Protein AF-A0A352XIW1-F1 (afdb_monomer_lite)

Secondary structure (DSSP, 8-state):
---------------TTS-EEEEBTTS-EEEEEEEEEES-GGG-EEEEE-TTS-EEEEEGGGB-HHHHHHHHHHHHHHHTTT-----PPPPTTHHHHTTT-EEEETTEEEE--------SEEEEEEE-TT-HHHHHHHHHHHHHHHHHGGG--SEEEEEEE--S--

pLDDT: mean 79.95, std 18.18, range [32.38, 96.94]

Radius of gyration: 21.77 Å; chains: 1; bounding box: 53×58×56 Å

Structure (mmCIF, N/CA/C/O backbone):
data_AF-A0A352XIW1-F1
#
_entry.id   AF-A0A352XIW1-F1
#
loop_
_atom_site.group_PDB
_atom_site.id
_atom_site.type_symbol
_atom_site.label_atom_id
_atom_site.label_alt_id
_atom_site.label_comp_id
_atom_site.label_asym_id
_atom_site.label_entity_id
_atom_site.label_seq_id
_atom_site.pdbx_PDB_ins_code
_atom_site.Cartn_x
_atom_site.Cartn_y
_atom_site.Cartn_z
_atom_site.occupancy
_atom_site.B_iso_or_equiv
_atom_site.auth_seq_id
_atom_site.auth_comp_id
_atom_site.auth_asym_id
_atom_site.auth_atom_id
_atom_site.pdbx_PDB_model_num
ATOM 1 N N . MET A 1 1 ? -10.688 -37.884 -34.640 1.00 41.47 1 MET A N 1
ATOM 2 C CA . MET A 1 1 ? -9.755 -38.028 -33.502 1.00 41.47 1 MET A CA 1
ATOM 3 C C . MET A 1 1 ? -8.539 -37.154 -33.791 1.00 41.47 1 MET A C 1
ATOM 5 O O . MET A 1 1 ? -7.768 -37.492 -34.676 1.00 41.47 1 MET A O 1
ATOM 9 N N . LYS A 1 2 ? -8.438 -35.969 -33.178 1.00 32.38 2 LYS A N 1
ATOM 10 C CA . LYS A 1 2 ? -7.304 -35.044 -33.344 1.00 32.38 2 LYS A CA 1
ATOM 11 C C . LYS A 1 2 ? -6.834 -34.657 -31.947 1.00 32.38 2 LYS A C 1
ATOM 13 O O . LYS A 1 2 ? -7.599 -34.094 -31.175 1.00 32.38 2 LYS A O 1
ATOM 18 N N . ILE A 1 3 ? -5.622 -35.096 -31.633 1.00 39.44 3 ILE A N 1
ATOM 19 C CA . ILE A 1 3 ? -4.937 -34.943 -30.353 1.00 39.44 3 ILE A CA 1
ATOM 20 C C . ILE A 1 3 ? -4.536 -33.473 -30.220 1.00 39.44 3 ILE A C 1
ATOM 22 O O . ILE A 1 3 ? -3.749 -32.977 -31.023 1.00 39.44 3 ILE A O 1
ATOM 26 N N . LEU A 1 4 ? -5.117 -32.780 -29.243 1.00 36.66 4 LEU A N 1
ATOM 27 C CA . LEU A 1 4 ? -4.730 -31.424 -28.877 1.00 36.66 4 LEU A CA 1
ATOM 28 C C . LEU A 1 4 ? -3.604 -31.532 -27.842 1.00 36.66 4 LEU A C 1
ATOM 30 O O . LEU A 1 4 ? -3.834 -31.927 -26.701 1.00 36.66 4 LEU A O 1
ATOM 34 N N . LEU A 1 5 ? -2.379 -31.257 -28.286 1.00 35.69 5 LEU A N 1
ATOM 35 C CA . LEU A 1 5 ? -1.189 -31.156 -27.446 1.00 35.69 5 LEU A CA 1
ATOM 36 C C . LEU A 1 5 ? -1.367 -30.002 -26.454 1.00 35.69 5 LEU A C 1
ATOM 38 O O . LEU A 1 5 ? -1.422 -28.837 -26.843 1.00 35.69 5 LEU A O 1
ATOM 42 N N . LEU A 1 6 ? -1.456 -30.347 -25.171 1.00 36.12 6 LEU A N 1
ATOM 43 C CA . LEU A 1 6 ? -1.433 -29.403 -24.064 1.00 36.12 6 LEU A CA 1
ATOM 44 C C . LEU A 1 6 ? 0.026 -28.963 -23.860 1.00 36.12 6 LEU A C 1
ATOM 46 O O . LEU A 1 6 ? 0.826 -29.690 -23.276 1.00 36.12 6 LEU A O 1
ATOM 50 N N . ALA A 1 7 ? 0.392 -27.802 -24.399 1.00 35.41 7 ALA A N 1
ATOM 51 C CA . ALA A 1 7 ? 1.661 -27.161 -24.083 1.00 35.41 7 ALA A CA 1
ATOM 52 C C . ALA A 1 7 ? 1.545 -26.541 -22.685 1.00 35.41 7 ALA A C 1
ATOM 54 O O . ALA A 1 7 ? 0.964 -25.472 -22.508 1.00 35.41 7 ALA A O 1
ATOM 55 N N . THR A 1 8 ? 2.063 -27.234 -21.676 1.00 39.38 8 THR A N 1
ATOM 56 C CA . THR A 1 8 ? 2.297 -26.667 -20.350 1.00 39.38 8 THR A CA 1
ATOM 57 C C . THR A 1 8 ? 3.390 -25.609 -20.464 1.00 39.38 8 THR A C 1
ATOM 59 O O . THR A 1 8 ? 4.582 -25.911 -20.462 1.00 39.38 8 THR A O 1
ATOM 62 N N . ALA A 1 9 ? 2.974 -24.350 -20.591 1.00 36.28 9 ALA A N 1
ATOM 63 C CA . ALA A 1 9 ? 3.849 -23.207 -20.394 1.00 36.28 9 ALA A CA 1
ATOM 64 C C . ALA A 1 9 ? 4.262 -23.183 -18.917 1.00 36.28 9 ALA A C 1
ATOM 66 O O . ALA A 1 9 ? 3.461 -22.881 -18.032 1.00 36.28 9 ALA A O 1
ATOM 67 N N . LEU A 1 10 ? 5.510 -23.562 -18.652 1.00 33.88 10 LEU A N 1
ATOM 68 C CA . LEU A 1 10 ? 6.143 -23.388 -17.355 1.00 33.88 10 LEU A CA 1
ATOM 69 C C . LEU A 1 10 ? 6.341 -21.876 -17.155 1.00 33.88 10 LEU A C 1
ATOM 71 O O . LEU A 1 10 ? 7.304 -21.297 -17.652 1.00 33.88 10 LEU A O 1
ATOM 75 N N . LEU A 1 11 ? 5.387 -21.221 -16.494 1.00 32.84 11 LEU A N 1
ATOM 76 C CA . LEU A 1 11 ? 5.524 -19.835 -16.055 1.00 32.84 11 LEU A CA 1
ATOM 77 C C . LEU A 1 11 ? 6.559 -19.801 -14.928 1.00 32.84 11 LEU A C 1
ATOM 79 O O . LEU A 1 11 ? 6.250 -20.029 -13.760 1.00 32.84 11 LEU A O 1
ATOM 83 N N . THR A 1 12 ? 7.814 -19.548 -15.288 1.00 36.06 12 THR A N 1
ATOM 84 C CA . THR A 1 12 ? 8.826 -19.111 -14.331 1.00 36.06 12 THR A CA 1
ATOM 85 C C . THR A 1 12 ? 8.433 -17.717 -13.862 1.00 36.06 12 THR A C 1
ATOM 87 O O . THR A 1 12 ? 8.641 -16.734 -14.571 1.00 36.06 12 THR A O 1
ATOM 90 N N . VAL A 1 13 ? 7.818 -17.632 -12.683 1.00 38.19 13 VAL A N 1
ATOM 91 C CA . VAL A 1 13 ? 7.600 -16.357 -12.000 1.00 38.19 13 VAL A CA 1
ATOM 92 C C . VAL A 1 13 ? 8.959 -15.902 -11.473 1.00 38.19 13 VAL A C 1
ATOM 94 O O . VAL A 1 13 ? 9.418 -16.336 -10.417 1.00 38.19 13 VAL A O 1
ATOM 97 N N . SER A 1 14 ? 9.655 -15.089 -12.263 1.00 39.50 14 SER A N 1
ATOM 98 C CA . SER A 1 14 ? 10.888 -14.435 -11.839 1.00 39.50 14 SER A CA 1
ATOM 99 C C . SER A 1 14 ? 10.526 -13.372 -10.805 1.00 39.50 14 SER A C 1
ATOM 101 O O . SER A 1 14 ? 9.980 -12.327 -11.143 1.00 39.50 14 SER A O 1
ATOM 103 N N . SER A 1 15 ? 10.797 -13.652 -9.531 1.00 39.25 15 SER A N 1
ATOM 104 C CA . SER A 1 15 ? 10.728 -12.645 -8.472 1.00 39.25 15 SER A CA 1
ATOM 105 C C . SER A 1 15 ? 11.747 -11.536 -8.765 1.00 39.25 15 SER A C 1
ATOM 107 O O . SER A 1 15 ? 12.950 -11.796 -8.801 1.00 39.25 15 SER A O 1
ATOM 109 N N . PHE A 1 16 ? 11.284 -10.299 -8.969 1.00 49.72 16 PHE A N 1
ATOM 110 C CA . PHE A 1 16 ? 12.132 -9.131 -9.264 1.00 49.72 16 PHE A CA 1
ATOM 111 C C . PHE A 1 16 ? 12.918 -8.599 -8.046 1.00 49.72 16 PHE A C 1
ATOM 113 O O . PHE A 1 16 ? 13.546 -7.549 -8.128 1.00 49.72 16 PHE A O 1
ATOM 120 N N . ALA A 1 17 ? 12.942 -9.328 -6.924 1.00 53.28 17 ALA A N 1
ATOM 121 C CA . ALA A 1 17 ? 13.716 -8.967 -5.732 1.00 53.28 17 ALA A CA 1
ATOM 122 C C . ALA A 1 17 ? 15.212 -9.353 -5.813 1.00 53.28 17 ALA A C 1
ATOM 124 O O . ALA A 1 17 ? 15.972 -9.108 -4.876 1.00 53.28 17 ALA A O 1
ATOM 125 N N . ALA A 1 18 ? 15.653 -9.983 -6.906 1.00 64.31 18 ALA A N 1
ATOM 126 C CA . ALA A 1 18 ? 17.052 -10.343 -7.123 1.00 64.31 18 ALA A CA 1
ATOM 127 C C . ALA A 1 18 ? 17.789 -9.261 -7.932 1.00 64.31 18 ALA A C 1
ATOM 129 O O . ALA A 1 18 ? 17.267 -8.732 -8.911 1.00 64.31 18 ALA A O 1
ATOM 130 N N . SER A 1 19 ? 19.026 -8.935 -7.537 1.00 77.12 19 SER A N 1
ATOM 131 C CA . SER A 1 19 ? 19.897 -8.075 -8.346 1.00 77.12 19 SER A CA 1
ATOM 132 C C . SER A 1 19 ? 20.205 -8.730 -9.687 1.00 77.12 19 SER A C 1
ATOM 134 O O . SER A 1 19 ? 20.600 -9.893 -9.741 1.00 77.12 19 SER A O 1
ATOM 136 N N . ASP A 1 20 ? 20.097 -7.940 -10.742 1.00 87.38 20 ASP A N 1
ATOM 137 C CA . ASP A 1 20 ? 20.145 -8.386 -12.122 1.00 87.38 20 ASP A CA 1
ATOM 138 C C . ASP A 1 20 ? 21.124 -7.537 -12.937 1.00 87.38 20 ASP A C 1
ATOM 140 O O . ASP A 1 20 ? 21.398 -6.390 -12.585 1.00 87.38 20 ASP A O 1
ATOM 144 N N . ALA A 1 21 ? 21.649 -8.078 -14.038 1.00 91.69 21 ALA A N 1
ATOM 145 C CA . ALA A 1 21 ? 22.532 -7.320 -14.919 1.00 91.69 21 ALA A CA 1
ATOM 146 C C . ALA A 1 21 ? 21.707 -6.387 -15.817 1.00 91.69 21 ALA A C 1
ATOM 148 O O . ALA A 1 21 ? 20.762 -6.835 -16.471 1.00 91.69 21 ALA A O 1
ATOM 149 N N . TRP A 1 22 ? 22.085 -5.110 -15.836 1.00 91.44 22 TRP A N 1
ATOM 150 C CA . TRP A 1 22 ? 21.497 -4.064 -16.671 1.00 91.44 22 TRP A CA 1
ATOM 151 C C . TRP A 1 22 ? 22.591 -3.365 -17.458 1.00 91.44 22 TRP A C 1
ATOM 153 O O . TRP A 1 22 ? 23.612 -2.966 -16.885 1.00 91.44 22 TRP A O 1
ATOM 163 N N . THR A 1 23 ? 22.359 -3.198 -18.752 1.00 92.88 23 THR A N 1
ATOM 164 C CA . THR A 1 23 ? 23.331 -2.662 -19.697 1.00 92.88 23 THR A CA 1
ATOM 165 C C . THR A 1 23 ? 22.812 -1.364 -20.304 1.00 92.88 23 THR A C 1
ATOM 167 O O . THR A 1 23 ? 21.680 -1.263 -20.771 1.00 92.88 23 THR A O 1
ATOM 170 N N . SER A 1 24 ? 23.647 -0.332 -20.248 1.00 92.31 24 SER A N 1
ATOM 171 C CA . SER A 1 24 ? 23.392 0.973 -20.857 1.00 92.31 24 SER A CA 1
ATOM 172 C C . SER A 1 24 ? 23.725 0.943 -22.353 1.00 92.31 24 SER A C 1
ATOM 174 O O . SER A 1 24 ? 24.505 0.102 -22.803 1.00 92.31 24 SER A O 1
ATOM 176 N N . LYS A 1 25 ? 23.186 1.883 -23.139 1.00 92.00 25 LYS A N 1
ATOM 177 C CA . LYS A 1 25 ? 23.459 2.011 -24.589 1.00 92.00 25 LYS A CA 1
ATOM 178 C C . LYS A 1 25 ? 24.938 2.149 -24.940 1.00 92.00 25 LYS A C 1
ATOM 180 O O . LYS A 1 25 ? 25.346 1.842 -26.054 1.00 92.00 25 LYS A O 1
ATOM 185 N N . ASP A 1 26 ? 25.741 2.617 -23.994 1.00 88.62 26 ASP A N 1
ATOM 186 C CA . ASP A 1 26 ? 27.197 2.710 -24.110 1.00 88.62 26 ASP A CA 1
ATOM 187 C C . ASP A 1 26 ? 27.934 1.380 -23.833 1.00 88.62 26 ASP A C 1
ATOM 189 O O . ASP A 1 26 ? 29.165 1.353 -23.810 1.00 88.62 26 ASP A O 1
ATOM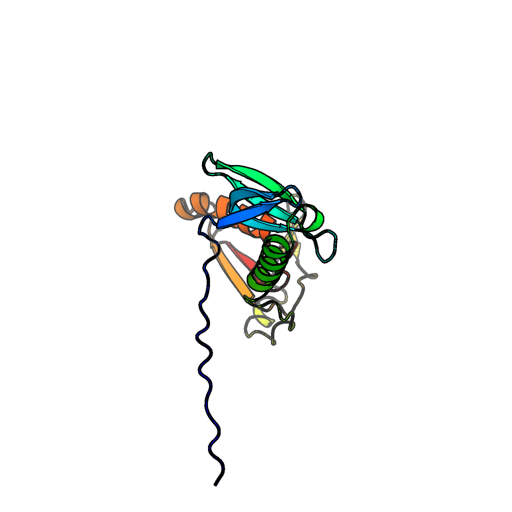 193 N N . GLY A 1 27 ? 27.203 0.284 -23.604 1.00 86.19 27 GLY A N 1
ATOM 194 C CA . GLY A 1 27 ? 27.730 -1.055 -23.335 1.00 86.19 27 GLY A CA 1
ATOM 195 C C . GLY A 1 27 ? 28.163 -1.291 -21.886 1.00 86.19 27 GLY A C 1
ATOM 196 O O . GLY A 1 27 ? 28.649 -2.376 -21.552 1.00 86.19 27 GLY A O 1
ATOM 197 N N . ARG A 1 28 ? 28.008 -0.308 -20.988 1.00 89.88 28 ARG A N 1
ATOM 198 C CA . ARG A 1 28 ? 28.355 -0.483 -19.569 1.00 89.88 28 ARG A CA 1
ATOM 199 C C . ARG A 1 28 ? 27.297 -1.320 -18.873 1.00 89.88 28 ARG A C 1
ATOM 201 O O . ARG A 1 28 ? 26.118 -0.996 -18.927 1.00 89.88 28 ARG A O 1
ATOM 208 N N . THR A 1 29 ? 27.739 -2.361 -18.173 1.00 91.12 29 THR A N 1
ATOM 209 C CA . THR A 1 29 ? 26.857 -3.284 -17.451 1.00 91.12 29 THR A CA 1
ATOM 210 C C . THR A 1 29 ? 27.032 -3.134 -15.942 1.00 91.12 29 THR A C 1
ATOM 212 O O . THR A 1 29 ? 28.160 -3.066 -15.449 1.00 91.12 29 THR A O 1
ATOM 215 N N . ALA A 1 30 ? 25.928 -3.108 -15.198 1.00 89.75 30 ALA A N 1
ATOM 216 C CA . ALA A 1 30 ? 25.914 -3.052 -13.740 1.00 89.75 30 ALA A CA 1
ATOM 217 C C . ALA A 1 30 ? 24.901 -4.043 -13.151 1.00 89.75 30 ALA A C 1
ATOM 219 O O . ALA A 1 30 ? 23.844 -4.277 -13.724 1.00 89.75 30 ALA A O 1
ATOM 220 N N . GLN A 1 31 ? 25.226 -4.598 -11.980 1.00 90.94 31 GLN A N 1
ATOM 221 C CA . GLN A 1 31 ? 24.304 -5.430 -11.203 1.00 90.94 31 GLN A CA 1
ATOM 222 C C . GLN A 1 31 ? 23.412 -4.527 -10.349 1.00 90.94 31 GLN A C 1
ATOM 224 O O . GLN A 1 31 ? 23.909 -3.900 -9.406 1.00 90.94 31 GLN A O 1
ATOM 229 N N . LEU A 1 32 ? 22.126 -4.459 -10.681 1.00 91.75 32 LEU A N 1
ATOM 230 C CA . LEU A 1 32 ? 21.147 -3.584 -10.046 1.00 91.75 32 LEU A CA 1
ATOM 231 C C . LEU A 1 32 ? 19.845 -4.336 -9.747 1.00 91.75 32 LEU A C 1
ATOM 233 O O . LEU A 1 32 ? 19.390 -5.165 -10.531 1.00 91.75 32 LEU A O 1
ATOM 237 N N . GLU A 1 33 ? 19.225 -4.020 -8.618 1.00 88.94 33 GLU A N 1
ATOM 238 C CA . GLU A 1 33 ? 17.876 -4.477 -8.266 1.00 88.94 33 GLU A CA 1
ATOM 239 C C . GLU A 1 33 ? 16.856 -3.454 -8.780 1.00 88.94 33 GLU A C 1
ATOM 241 O O . GLU A 1 33 ? 16.976 -2.268 -8.467 1.00 88.94 33 GLU A O 1
ATOM 246 N N . LEU A 1 34 ? 15.864 -3.879 -9.564 1.00 87.44 34 LEU A N 1
ATOM 247 C CA . LEU A 1 34 ? 14.776 -2.995 -9.987 1.00 87.44 34 LEU A CA 1
ATOM 248 C C . LEU A 1 34 ? 13.791 -2.822 -8.824 1.00 87.44 34 LEU A C 1
ATOM 250 O O . LEU A 1 34 ? 13.156 -3.777 -8.397 1.00 87.44 34 LEU A O 1
ATOM 254 N N . VAL A 1 35 ? 13.667 -1.597 -8.317 1.00 84.81 35 VAL A N 1
ATOM 255 C CA . VAL A 1 35 ? 12.822 -1.268 -7.158 1.00 84.81 35 VAL A CA 1
ATOM 256 C C . VAL A 1 35 ? 11.399 -0.938 -7.588 1.00 84.81 35 VAL A C 1
ATOM 258 O O . VAL A 1 35 ? 10.444 -1.383 -6.962 1.00 84.81 35 VAL A O 1
ATOM 261 N N . LYS A 1 36 ? 11.256 -0.119 -8.631 1.00 81.12 36 LYS A N 1
ATOM 262 C CA . LYS A 1 36 ? 9.967 0.245 -9.229 1.00 81.12 36 LYS A CA 1
ATOM 263 C C . LYS A 1 36 ? 10.170 0.824 -10.622 1.00 81.12 36 LYS A C 1
ATOM 265 O O . LYS A 1 36 ? 11.266 1.271 -10.964 1.00 81.12 36 LYS A O 1
ATOM 270 N N . THR A 1 37 ? 9.099 0.878 -11.395 1.00 82.50 37 THR A N 1
ATOM 271 C CA . THR A 1 37 ? 9.046 1.549 -12.694 1.00 82.50 37 THR A CA 1
ATOM 272 C C . THR A 1 37 ? 8.181 2.801 -12.598 1.00 82.50 37 THR A C 1
ATOM 274 O O . THR A 1 37 ? 7.232 2.859 -11.822 1.00 82.50 37 THR A O 1
ATOM 277 N N . THR A 1 38 ? 8.537 3.839 -13.349 1.00 77.50 38 THR A N 1
ATOM 278 C CA . THR A 1 38 ? 7.801 5.108 -13.416 1.00 77.50 38 THR A CA 1
ATOM 279 C C . THR A 1 38 ? 7.704 5.560 -14.865 1.00 77.50 38 THR A C 1
ATOM 281 O O . THR A 1 38 ? 8.688 5.445 -15.596 1.00 77.50 38 THR A O 1
ATOM 284 N N . GLY A 1 39 ? 6.557 6.114 -15.256 1.00 76.56 39 GLY A N 1
ATOM 285 C CA . GLY A 1 39 ? 6.289 6.503 -16.642 1.00 76.56 39 GLY A CA 1
ATOM 286 C C . GLY A 1 39 ? 5.848 5.329 -17.519 1.00 76.56 39 GLY A C 1
ATOM 287 O O . GLY A 1 39 ? 5.827 4.184 -17.074 1.00 76.56 39 GLY A O 1
ATOM 288 N N . GLU A 1 40 ? 5.501 5.632 -18.767 1.00 73.88 40 GLU A N 1
ATOM 289 C CA . GLU A 1 40 ? 5.010 4.683 -19.770 1.00 73.88 40 GLU A CA 1
ATOM 290 C C . GLU A 1 40 ? 5.602 5.024 -21.145 1.00 73.88 40 GLU A C 1
ATOM 292 O O . GLU A 1 40 ? 6.037 6.154 -21.382 1.00 73.88 40 GLU A O 1
ATOM 297 N N . GLY A 1 41 ? 5.625 4.047 -22.057 1.00 74.50 41 GLY A N 1
ATOM 298 C CA . GLY A 1 41 ? 6.133 4.241 -23.417 1.00 74.50 41 GLY A CA 1
ATOM 299 C C . GLY A 1 41 ? 7.584 4.736 -23.444 1.00 74.50 41 GLY A C 1
ATOM 300 O O . GLY A 1 41 ? 8.451 4.166 -22.783 1.00 74.50 41 GLY A O 1
ATOM 301 N N . ASP A 1 42 ? 7.837 5.809 -24.193 1.00 71.50 42 ASP A N 1
ATOM 302 C CA . ASP A 1 42 ? 9.178 6.379 -24.394 1.00 71.50 42 ASP A CA 1
ATOM 303 C C . ASP A 1 42 ? 9.771 7.032 -23.130 1.00 71.50 42 ASP A C 1
ATOM 305 O O . ASP A 1 42 ? 10.993 7.160 -23.011 1.00 71.50 42 ASP A O 1
ATOM 309 N N . ASP A 1 43 ? 8.927 7.400 -22.161 1.00 80.06 43 ASP A N 1
ATOM 310 C CA . ASP A 1 43 ? 9.341 8.008 -20.890 1.00 80.06 43 ASP A CA 1
ATOM 311 C C . ASP A 1 43 ? 9.527 6.985 -19.759 1.00 80.06 43 ASP A C 1
ATOM 313 O O . ASP A 1 43 ? 9.846 7.362 -18.623 1.00 80.06 43 ASP A O 1
ATOM 317 N N . LEU A 1 44 ? 9.357 5.690 -20.050 1.00 85.62 44 LEU A N 1
ATOM 318 C CA . LEU A 1 44 ? 9.521 4.625 -19.067 1.00 85.62 44 LEU A CA 1
ATOM 319 C C . LEU A 1 44 ? 10.922 4.674 -18.441 1.00 85.62 44 LEU A C 1
ATOM 321 O O . LEU A 1 44 ? 11.945 4.683 -19.128 1.00 85.62 44 LEU A O 1
ATOM 325 N N . ALA A 1 45 ? 10.977 4.675 -17.113 1.00 89.38 45 ALA A N 1
ATOM 326 C CA . ALA A 1 45 ? 12.214 4.676 -16.347 1.00 89.38 45 ALA A CA 1
ATOM 327 C C . ALA A 1 45 ? 12.120 3.743 -15.139 1.00 89.38 45 ALA A C 1
ATOM 329 O O . ALA A 1 45 ? 11.131 3.757 -14.403 1.00 89.38 45 ALA A O 1
ATOM 330 N N . GLY A 1 46 ? 13.182 2.979 -14.899 1.00 89.00 46 GLY A N 1
ATOM 331 C CA . GLY A 1 46 ? 13.334 2.169 -13.694 1.00 89.00 46 GLY A CA 1
ATOM 332 C C . GLY A 1 46 ? 14.068 2.937 -12.599 1.00 89.00 46 GLY A C 1
ATOM 333 O O . GLY A 1 46 ? 15.024 3.670 -12.868 1.00 89.00 46 GLY A O 1
ATOM 334 N N . GLU A 1 47 ? 13.636 2.766 -11.353 1.00 89.00 47 GLU A N 1
ATOM 335 C CA . GLU A 1 47 ? 14.448 3.072 -10.178 1.00 89.00 47 GLU A CA 1
ATOM 336 C C . GLU A 1 47 ? 15.172 1.808 -9.729 1.00 89.00 47 GLU A C 1
ATOM 338 O O . GLU A 1 47 ? 14.554 0.788 -9.433 1.00 89.00 47 GLU A O 1
ATOM 343 N N . PHE A 1 48 ? 16.493 1.891 -9.671 1.00 90.69 48 PHE A N 1
ATOM 344 C CA . PHE A 1 48 ? 17.389 0.765 -9.479 1.00 90.69 48 PHE A CA 1
ATOM 345 C C . PHE A 1 48 ? 18.216 0.937 -8.214 1.00 90.69 48 PHE A C 1
ATOM 347 O O . PHE A 1 48 ? 18.821 1.990 -8.013 1.00 90.69 48 PHE A O 1
ATOM 354 N N . ARG A 1 49 ? 18.309 -0.098 -7.382 1.00 88.06 49 ARG A N 1
ATOM 355 C CA . ARG A 1 49 ? 19.150 -0.118 -6.184 1.00 88.06 49 ARG A CA 1
ATOM 356 C C . ARG A 1 49 ? 20.483 -0.804 -6.470 1.00 88.06 49 ARG A C 1
ATOM 358 O O . ARG A 1 49 ? 20.543 -1.913 -6.997 1.00 88.06 49 ARG A O 1
ATOM 365 N N . MET A 1 50 ? 21.567 -0.126 -6.107 1.00 88.56 50 MET A N 1
ATOM 366 C CA . MET A 1 50 ? 22.935 -0.643 -6.153 1.00 88.56 50 MET A CA 1
ATOM 367 C C . MET A 1 50 ? 23.271 -1.444 -4.887 1.00 88.56 50 MET A C 1
ATOM 369 O O . MET A 1 50 ? 22.666 -1.251 -3.834 1.00 88.56 50 MET A O 1
ATOM 373 N N . LYS A 1 51 ? 24.337 -2.258 -4.935 1.00 86.44 51 LYS A N 1
ATOM 374 C CA . LYS A 1 51 ? 24.834 -3.035 -3.775 1.00 86.44 51 LYS A CA 1
ATOM 375 C C . LYS A 1 51 ? 25.198 -2.195 -2.545 1.00 86.44 51 LYS A C 1
ATOM 377 O O . LYS A 1 51 ? 25.170 -2.700 -1.432 1.00 86.44 51 LYS A O 1
ATOM 382 N N . ASN A 1 52 ? 25.556 -0.927 -2.737 1.00 85.25 52 ASN A N 1
ATOM 383 C CA . ASN A 1 52 ? 25.850 0.008 -1.647 1.00 85.25 52 ASN A CA 1
ATOM 384 C C . ASN A 1 52 ? 24.585 0.662 -1.051 1.00 85.25 52 ASN A C 1
ATOM 386 O O . ASN A 1 52 ? 24.702 1.578 -0.243 1.00 85.25 52 ASN A O 1
ATOM 390 N N . GLY A 1 53 ? 23.389 0.243 -1.481 1.00 82.88 53 GLY A N 1
ATOM 391 C CA . GLY A 1 53 ? 22.102 0.778 -1.038 1.00 82.88 53 GLY A CA 1
ATOM 392 C C . GLY A 1 53 ? 21.667 2.070 -1.735 1.00 82.88 53 GLY A C 1
ATOM 393 O O . GLY A 1 53 ? 20.548 2.523 -1.507 1.00 82.88 53 GLY A O 1
ATOM 394 N N . LYS A 1 54 ? 22.501 2.669 -2.597 1.00 87.81 54 LYS A N 1
ATOM 395 C CA . LYS A 1 54 ? 22.138 3.880 -3.345 1.00 87.81 54 LYS A CA 1
ATOM 396 C C . LYS A 1 54 ? 21.169 3.542 -4.479 1.00 87.81 54 LYS A C 1
ATOM 398 O O . LYS A 1 54 ? 21.418 2.615 -5.247 1.00 87.81 54 LYS A O 1
ATOM 403 N N . THR A 1 55 ? 20.111 4.337 -4.620 1.00 89.31 55 THR A N 1
ATOM 404 C CA . THR A 1 55 ? 19.164 4.229 -5.738 1.00 89.31 55 THR A CA 1
ATOM 405 C C . THR A 1 55 ? 19.549 5.175 -6.878 1.00 89.31 55 THR A C 1
ATOM 407 O O . THR A 1 55 ? 20.000 6.298 -6.637 1.00 89.31 55 THR A O 1
ATOM 410 N N . VAL A 1 56 ? 19.364 4.734 -8.122 1.00 91.50 56 VAL A N 1
ATOM 411 C CA . VAL A 1 56 ? 19.523 5.534 -9.344 1.00 91.50 56 VAL A CA 1
ATOM 412 C C . VAL A 1 56 ? 18.317 5.358 -10.258 1.00 91.50 56 VAL A C 1
ATOM 414 O O . VAL A 1 56 ? 17.764 4.269 -10.357 1.00 91.50 56 VAL A O 1
ATOM 417 N N . LYS A 1 57 ? 17.911 6.429 -10.939 1.00 93.25 57 LYS A N 1
ATOM 418 C CA . LYS A 1 57 ? 16.858 6.385 -11.956 1.00 93.25 57 LYS A CA 1
ATOM 419 C C . LYS A 1 57 ? 17.504 6.289 -13.333 1.00 93.25 57 LYS A C 1
ATOM 421 O O . LYS A 1 57 ? 18.358 7.116 -13.646 1.00 93.25 57 LYS A O 1
ATOM 426 N N . ILE A 1 58 ? 17.106 5.303 -14.132 1.00 92.00 58 ILE A N 1
ATOM 427 C CA . ILE A 1 58 ? 17.623 5.088 -15.490 1.00 92.00 58 ILE A CA 1
ATOM 428 C C . ILE A 1 58 ? 16.432 5.012 -16.442 1.00 92.00 58 ILE A C 1
ATOM 430 O O . ILE A 1 58 ? 15.488 4.256 -16.197 1.00 92.00 58 ILE A O 1
ATOM 434 N N . LYS A 1 59 ? 16.455 5.818 -17.507 1.00 92.44 59 LYS A N 1
ATOM 435 C CA . LYS A 1 59 ? 15.419 5.774 -18.541 1.00 92.44 59 LYS A CA 1
ATOM 436 C C . LYS A 1 59 ? 15.620 4.546 -19.419 1.00 92.44 59 LYS A C 1
ATOM 438 O O . LYS A 1 59 ? 16.752 4.178 -19.717 1.00 92.44 59 LYS A O 1
ATOM 443 N N . MET A 1 60 ? 14.529 3.965 -19.904 1.00 90.56 60 MET A N 1
ATOM 444 C CA . MET A 1 60 ? 14.563 2.889 -20.895 1.00 90.56 60 MET A CA 1
ATOM 445 C C . MET A 1 60 ? 15.341 3.315 -22.146 1.00 90.56 60 MET A C 1
ATOM 447 O O . MET A 1 60 ? 16.122 2.543 -22.688 1.00 90.56 60 MET A O 1
ATOM 451 N N . ALA A 1 61 ? 15.208 4.582 -22.545 1.00 90.31 61 ALA A N 1
ATOM 452 C CA . ALA A 1 61 ? 15.957 5.169 -23.649 1.00 90.31 61 ALA A CA 1
ATOM 453 C C . ALA A 1 61 ? 17.479 5.251 -23.422 1.00 90.31 61 ALA A 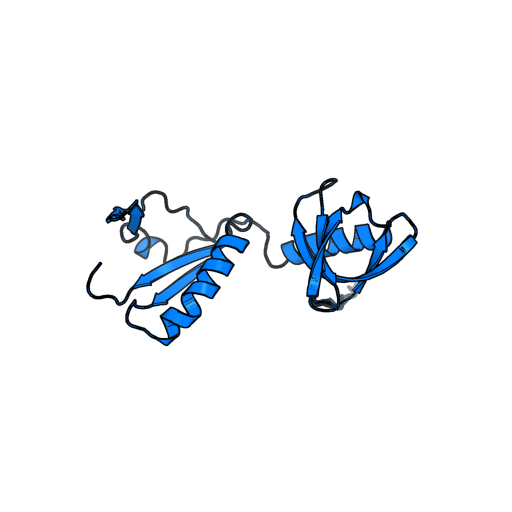C 1
ATOM 455 O O . ALA A 1 61 ? 18.191 5.528 -24.381 1.00 90.31 61 ALA A O 1
ATOM 456 N N . ASP A 1 62 ? 17.988 5.010 -22.214 1.00 92.12 62 ASP A N 1
ATOM 457 C CA . ASP A 1 62 ? 19.427 4.965 -21.921 1.00 92.12 62 ASP A CA 1
ATOM 458 C C . ASP A 1 62 ? 19.951 3.521 -21.803 1.00 92.12 62 ASP A C 1
ATOM 460 O O . ASP A 1 62 ? 21.155 3.307 -21.658 1.00 92.12 62 ASP A O 1
ATOM 464 N N . LEU A 1 63 ? 19.066 2.525 -21.896 1.00 90.50 63 LEU A N 1
ATOM 465 C CA . LEU A 1 63 ? 19.391 1.102 -21.843 1.00 90.50 63 LEU A CA 1
ATOM 466 C C . LEU A 1 63 ? 19.609 0.516 -23.242 1.00 90.50 63 LEU A C 1
ATOM 468 O O . LEU A 1 63 ? 19.073 1.015 -24.237 1.00 90.50 63 LEU A O 1
ATOM 472 N N . ASP A 1 64 ? 20.412 -0.545 -23.310 1.00 94.00 64 ASP A N 1
ATOM 473 C CA . ASP A 1 64 ? 20.511 -1.364 -24.515 1.00 94.00 64 ASP A CA 1
ATOM 474 C C . ASP A 1 64 ? 19.191 -2.097 -24.801 1.00 94.00 64 ASP A C 1
ATOM 476 O O . ASP A 1 64 ? 18.286 -2.129 -23.969 1.00 94.00 64 ASP A O 1
ATOM 480 N N . GLU A 1 65 ? 19.059 -2.672 -25.995 1.00 89.38 65 GLU A N 1
ATOM 481 C CA . GLU A 1 65 ? 17.801 -3.289 -26.441 1.00 89.38 65 GLU A CA 1
ATOM 482 C C . GLU A 1 65 ? 17.331 -4.403 -25.493 1.00 89.38 65 GLU A C 1
ATOM 484 O O . GLU A 1 65 ? 16.161 -4.438 -25.115 1.00 89.38 65 GLU A O 1
ATOM 489 N N . ALA A 1 66 ? 18.253 -5.254 -25.031 1.00 88.88 66 ALA A N 1
ATOM 490 C CA . ALA A 1 66 ? 17.942 -6.357 -24.126 1.00 88.88 66 ALA A CA 1
ATOM 491 C C . ALA A 1 66 ? 17.473 -5.867 -22.745 1.00 88.88 66 ALA A C 1
ATOM 493 O O . ALA A 1 66 ? 16.493 -6.370 -22.192 1.00 88.88 66 ALA A O 1
ATOM 494 N N . SER A 1 67 ? 18.147 -4.866 -22.176 1.00 87.06 67 SER A N 1
ATOM 495 C CA . SER A 1 67 ? 17.777 -4.291 -20.880 1.00 87.06 67 SER A CA 1
ATOM 496 C C . SER A 1 67 ? 16.527 -3.416 -20.984 1.00 87.06 67 SER A C 1
ATOM 498 O O . SER A 1 67 ? 15.757 -3.345 -20.029 1.00 87.06 67 SER A O 1
ATOM 500 N N . ALA A 1 68 ? 16.285 -2.780 -22.131 1.00 89.50 68 ALA A N 1
ATOM 501 C CA . ALA A 1 68 ? 15.059 -2.042 -22.406 1.00 89.50 68 ALA A CA 1
ATOM 502 C C . ALA A 1 68 ? 13.846 -2.982 -22.487 1.00 89.50 68 ALA A C 1
ATOM 504 O O . ALA A 1 68 ? 12.856 -2.748 -21.796 1.00 89.50 68 ALA A O 1
ATOM 505 N N . GLU A 1 69 ? 13.944 -4.090 -23.230 1.00 87.94 69 GLU A N 1
ATOM 506 C CA . GLU A 1 69 ? 12.897 -5.123 -23.290 1.00 87.94 69 GLU A CA 1
ATOM 507 C C . GLU A 1 69 ? 12.646 -5.740 -21.910 1.00 87.94 69 GLU A C 1
ATOM 509 O O . GLU A 1 69 ? 11.500 -5.938 -21.494 1.00 87.94 69 GLU A O 1
ATOM 514 N N . LYS A 1 70 ? 13.718 -5.983 -21.150 1.00 88.62 70 LYS A N 1
ATOM 515 C CA . LYS A 1 70 ? 13.627 -6.448 -19.767 1.00 88.62 70 LYS A CA 1
ATOM 516 C C . LYS A 1 70 ? 12.909 -5.444 -18.867 1.00 88.62 70 LYS A C 1
ATOM 518 O O . LYS A 1 70 ? 12.051 -5.854 -18.090 1.00 88.62 70 LYS A O 1
ATOM 523 N N . LEU A 1 71 ? 13.226 -4.149 -18.962 1.00 86.56 71 LEU A N 1
ATOM 524 C CA . LEU A 1 71 ? 12.556 -3.098 -18.189 1.00 86.56 71 LEU A CA 1
ATOM 525 C C . LE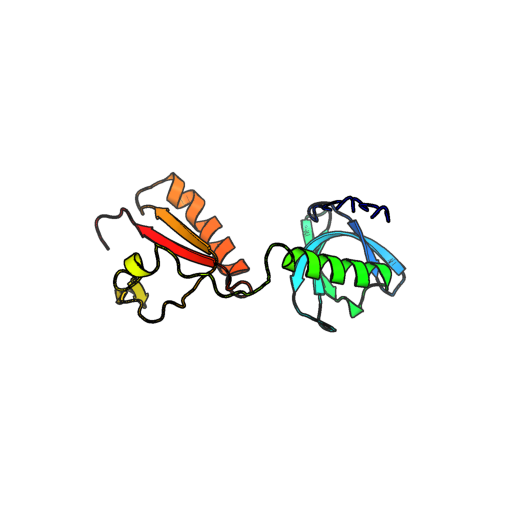U A 1 71 ? 11.077 -2.998 -18.566 1.00 86.56 71 LEU A C 1
ATOM 527 O O . LEU A 1 71 ? 10.234 -2.863 -17.685 1.00 86.56 71 LEU A O 1
ATOM 531 N N . GLN A 1 72 ? 10.757 -3.115 -19.852 1.00 84.38 72 GLN A N 1
ATOM 532 C CA . GLN A 1 72 ? 9.386 -3.102 -20.351 1.00 84.38 72 GLN A CA 1
ATOM 533 C C . GLN A 1 72 ? 8.599 -4.337 -19.895 1.00 84.38 72 GLN A C 1
ATOM 535 O O . GLN A 1 72 ? 7.454 -4.218 -19.465 1.00 84.38 72 GLN A O 1
ATOM 540 N N . THR A 1 73 ? 9.221 -5.516 -19.912 1.00 83.25 73 THR A N 1
ATOM 541 C CA . THR A 1 73 ? 8.627 -6.760 -19.405 1.00 83.25 73 THR A CA 1
ATOM 542 C C . THR A 1 73 ? 8.431 -6.702 -17.897 1.00 83.25 73 THR A C 1
ATOM 544 O O . THR A 1 73 ? 7.390 -7.127 -17.411 1.00 83.25 73 THR A O 1
ATOM 547 N N . ALA A 1 74 ? 9.391 -6.148 -17.154 1.00 80.62 74 ALA A N 1
ATOM 548 C CA . ALA A 1 74 ? 9.284 -5.958 -15.714 1.00 80.62 74 ALA A CA 1
ATOM 549 C C . ALA A 1 74 ? 8.207 -4.929 -15.354 1.00 80.62 74 ALA A C 1
ATOM 551 O O . ALA A 1 74 ? 7.409 -5.188 -14.463 1.00 80.62 74 ALA A O 1
ATOM 552 N N . ALA A 1 75 ? 8.113 -3.816 -16.088 1.00 78.50 75 ALA A N 1
ATOM 553 C CA . ALA A 1 75 ? 7.018 -2.857 -15.954 1.00 78.50 75 ALA A CA 1
ATOM 554 C C . ALA A 1 75 ? 5.669 -3.541 -16.213 1.00 78.50 75 ALA A C 1
ATOM 556 O O . ALA A 1 75 ? 4.758 -3.440 -15.401 1.00 78.50 75 ALA A O 1
ATOM 557 N N . ALA A 1 76 ? 5.570 -4.330 -17.287 1.00 70.38 76 ALA A N 1
ATOM 558 C CA . ALA A 1 76 ? 4.372 -5.101 -17.589 1.00 70.38 76 ALA A CA 1
ATOM 559 C C . ALA A 1 76 ? 4.091 -6.201 -16.552 1.00 70.38 76 ALA A C 1
ATOM 561 O O . ALA A 1 76 ? 2.938 -6.548 -16.360 1.00 70.38 76 ALA A O 1
ATOM 562 N N . ALA A 1 77 ? 5.106 -6.777 -15.904 1.00 63.03 77 ALA A N 1
ATOM 563 C CA . ALA A 1 77 ? 4.953 -7.812 -14.883 1.00 63.03 77 ALA A CA 1
ATOM 564 C C . ALA A 1 77 ? 4.534 -7.234 -13.523 1.00 63.03 77 ALA A C 1
ATOM 566 O O . ALA A 1 77 ? 3.686 -7.821 -12.863 1.00 63.03 77 ALA A O 1
ATOM 567 N N . LEU A 1 78 ? 5.058 -6.062 -13.151 1.00 57.62 78 LEU A N 1
ATOM 568 C CA . LEU A 1 78 ? 4.603 -5.283 -11.992 1.00 57.62 78 LEU A CA 1
ATOM 569 C C . LEU A 1 78 ? 3.151 -4.805 -12.158 1.00 57.62 78 LEU A C 1
ATOM 571 O O . LEU A 1 78 ? 2.441 -4.671 -11.172 1.00 57.62 78 LEU A O 1
ATOM 575 N N . VAL A 1 79 ? 2.712 -4.616 -13.404 1.00 52.41 79 VAL A N 1
ATOM 576 C CA . VAL A 1 79 ? 1.318 -4.348 -13.803 1.00 52.41 79 VAL A CA 1
ATOM 577 C C . VAL A 1 79 ? 0.480 -5.647 -13.873 1.00 52.41 79 VAL A C 1
ATOM 579 O O . VAL A 1 79 ? -0.740 -5.636 -13.738 1.00 52.41 79 VAL A O 1
ATOM 582 N N . LYS A 1 80 ? 1.101 -6.824 -14.053 1.00 46.84 80 LYS A N 1
ATOM 583 C CA . LYS A 1 80 ? 0.399 -8.111 -14.269 1.00 46.84 80 LYS A CA 1
ATOM 584 C C . LYS A 1 80 ? 0.073 -8.911 -13.009 1.00 46.84 80 LYS A C 1
ATOM 586 O O . LYS A 1 80 ? -0.512 -9.985 -13.143 1.00 46.84 80 LYS A O 1
ATOM 591 N N . GLU A 1 81 ? 0.324 -8.390 -11.814 1.00 45.66 81 GLU A N 1
ATOM 592 C CA . GLU A 1 81 ? -0.503 -8.756 -10.659 1.00 45.66 81 GLU A CA 1
ATOM 593 C C . GLU A 1 81 ? -1.677 -7.768 -10.575 1.00 45.66 81 GLU A C 1
ATOM 595 O O . GLU A 1 81 ? -1.756 -6.913 -9.702 1.00 45.66 81 GLU A O 1
ATOM 600 N N . ASP A 1 82 ? -2.612 -7.948 -11.519 1.00 39.69 82 ASP A N 1
ATOM 601 C CA . ASP A 1 82 ? -4.020 -7.542 -11.426 1.00 39.69 82 ASP A CA 1
ATOM 602 C C . ASP A 1 82 ? -4.498 -6.193 -12.027 1.00 39.69 82 ASP A C 1
ATOM 604 O O . ASP A 1 82 ? -5.613 -5.760 -11.718 1.00 39.69 82 ASP A O 1
ATOM 608 N N . ASP A 1 83 ? -3.772 -5.595 -12.985 1.00 47.16 83 ASP A N 1
ATOM 609 C CA . ASP A 1 83 ? -4.243 -4.444 -13.794 1.00 47.16 83 ASP A CA 1
ATOM 610 C C . ASP A 1 83 ? -5.088 -4.834 -15.020 1.00 47.16 83 ASP A C 1
ATOM 612 O O . ASP A 1 83 ? -4.944 -4.300 -16.122 1.00 47.16 83 ASP A O 1
ATOM 616 N N . THR A 1 84 ? -6.066 -5.719 -14.832 1.00 42.69 84 THR A N 1
ATOM 617 C CA . THR A 1 84 ? -7.331 -5.425 -15.516 1.00 42.69 84 THR A CA 1
ATOM 618 C C . THR A 1 84 ? -8.108 -4.581 -14.528 1.00 42.69 84 THR A C 1
ATOM 620 O O . THR A 1 84 ? -8.628 -5.100 -13.536 1.00 42.69 84 THR A O 1
ATOM 623 N N . ALA A 1 85 ? -8.119 -3.272 -14.785 1.00 46.50 85 ALA A N 1
ATOM 624 C CA . ALA A 1 85 ? -9.061 -2.314 -14.226 1.00 46.50 85 ALA A CA 1
ATOM 625 C C . ALA A 1 85 ? -10.487 -2.690 -14.669 1.00 46.50 85 ALA A C 1
ATOM 627 O O . ALA A 1 85 ? -11.164 -1.962 -15.389 1.00 46.50 85 ALA A O 1
ATOM 628 N N . GLU A 1 86 ? -10.936 -3.877 -14.284 1.00 48.78 86 GLU A N 1
ATOM 629 C CA . GLU A 1 86 ? -12.344 -4.142 -14.106 1.00 48.78 86 GLU A CA 1
ATOM 630 C C . GLU A 1 86 ? -12.693 -3.480 -12.780 1.00 48.78 86 GLU A C 1
ATOM 632 O O . GLU A 1 86 ? -12.164 -3.842 -11.724 1.00 48.78 86 GLU A O 1
ATOM 637 N N . ALA A 1 87 ? -13.535 -2.448 -12.858 1.00 55.38 87 ALA A N 1
ATOM 638 C CA . ALA A 1 87 ? -14.234 -1.925 -11.698 1.00 55.38 87 ALA A CA 1
ATOM 639 C C . ALA A 1 87 ? -14.753 -3.126 -10.893 1.00 55.38 87 ALA A C 1
ATOM 641 O O . ALA A 1 87 ? -15.307 -4.055 -11.490 1.00 55.38 87 ALA A O 1
ATOM 642 N N . GLY A 1 88 ? -14.505 -3.146 -9.579 1.00 61.12 88 GLY A N 1
ATOM 643 C CA . GLY A 1 88 ? -14.866 -4.292 -8.746 1.00 61.12 88 GLY A CA 1
ATOM 644 C C . GLY A 1 88 ? -16.314 -4.718 -9.000 1.00 61.12 88 GLY A C 1
ATOM 645 O O . GLY A 1 88 ? -17.177 -3.893 -9.291 1.00 61.12 88 GLY A O 1
ATOM 646 N N . ALA A 1 89 ? -16.622 -6.009 -8.920 1.00 70.75 89 ALA A N 1
ATOM 647 C CA . ALA A 1 89 ? -18.028 -6.388 -8.828 1.00 70.75 89 ALA A CA 1
ATOM 648 C C . ALA A 1 89 ? -18.630 -5.767 -7.552 1.00 70.75 89 ALA A C 1
ATOM 650 O O . ALA A 1 89 ? -17.900 -5.490 -6.597 1.00 70.75 89 ALA A O 1
ATOM 651 N N . ALA A 1 90 ? -19.949 -5.559 -7.532 1.00 79.00 90 ALA A N 1
ATOM 652 C CA . ALA A 1 90 ? -20.635 -5.090 -6.332 1.00 79.00 90 ALA A CA 1
ATOM 653 C C . ALA A 1 90 ? -20.256 -5.970 -5.128 1.00 79.00 90 ALA A C 1
ATOM 655 O O . ALA A 1 90 ? -20.330 -7.203 -5.189 1.00 79.00 90 ALA A O 1
ATOM 656 N N . SER A 1 91 ? -19.812 -5.329 -4.055 1.00 82.88 91 SER A N 1
ATOM 657 C CA . SER A 1 91 ? -19.349 -5.982 -2.839 1.00 82.88 91 SER A CA 1
ATOM 658 C C . SER A 1 91 ? -20.495 -6.114 -1.847 1.00 82.88 91 SER A C 1
ATOM 660 O O . SER A 1 91 ? -21.322 -5.218 -1.704 1.00 82.88 91 SER A O 1
ATOM 662 N N . VAL A 1 92 ? -20.496 -7.193 -1.062 1.00 87.81 92 VAL A N 1
ATOM 663 C CA . VAL A 1 92 ? -21.402 -7.335 0.097 1.00 87.81 92 VAL A CA 1
ATOM 664 C C . VAL A 1 92 ? -21.203 -6.229 1.141 1.00 87.81 92 VAL A C 1
ATOM 666 O O . VAL A 1 92 ? -22.041 -6.047 2.018 1.00 87.81 92 VAL A O 1
ATOM 669 N N . PHE A 1 93 ? -20.087 -5.500 1.059 1.00 86.81 93 PHE A N 1
ATOM 670 C CA . PHE A 1 93 ? -19.779 -4.368 1.921 1.00 86.81 93 PHE A CA 1
ATOM 671 C C . PHE A 1 93 ? -20.201 -3.016 1.329 1.00 86.81 93 PHE A C 1
ATOM 673 O O . PHE A 1 93 ? -20.072 -2.004 2.010 1.00 86.81 93 PHE A O 1
ATOM 680 N N . ASP A 1 94 ? -20.719 -2.958 0.101 1.00 83.94 94 ASP A N 1
ATOM 681 C CA . ASP A 1 94 ? -21.102 -1.678 -0.507 1.00 83.94 94 ASP A CA 1
ATOM 682 C C . ASP A 1 94 ? -22.186 -0.964 0.308 1.00 83.94 94 ASP A C 1
ATOM 684 O O . ASP A 1 94 ? -22.094 0.251 0.494 1.00 83.94 94 ASP A O 1
ATOM 688 N N . ASP A 1 95 ? -23.132 -1.730 0.857 1.00 84.00 95 ASP A N 1
ATOM 689 C CA . ASP A 1 95 ? -24.237 -1.230 1.680 1.00 84.00 95 ASP A CA 1
ATOM 690 C C . ASP A 1 95 ? -23.774 -0.743 3.059 1.00 84.00 95 ASP A C 1
ATOM 692 O O . ASP A 1 95 ? -24.283 0.255 3.563 1.00 84.00 95 ASP A O 1
ATOM 696 N N . ILE A 1 96 ? -22.810 -1.430 3.695 1.00 85.56 96 ILE A N 1
ATOM 697 C CA . ILE A 1 96 ? -22.305 -1.003 5.014 1.00 85.56 96 ILE A CA 1
ATOM 698 C C . ILE A 1 96 ? -21.420 0.234 4.892 1.00 85.56 96 ILE A C 1
ATOM 700 O O . ILE A 1 96 ? -21.348 1.046 5.811 1.00 85.56 96 ILE A O 1
ATOM 704 N N . ILE A 1 97 ? -20.748 0.379 3.754 1.00 88.38 97 ILE A N 1
ATOM 705 C CA . ILE A 1 97 ? -19.919 1.537 3.450 1.00 88.38 97 ILE A CA 1
ATOM 706 C C . ILE A 1 97 ? -20.800 2.762 3.162 1.00 88.38 97 ILE A C 1
ATOM 708 O O . ILE A 1 97 ? -20.466 3.875 3.578 1.00 88.38 97 ILE A O 1
ATOM 712 N N . ASP A 1 98 ? -21.948 2.572 2.511 1.00 82.88 98 ASP A N 1
ATOM 713 C CA . ASP A 1 98 ? -22.867 3.664 2.209 1.00 82.88 98 ASP A CA 1
ATOM 714 C C . ASP A 1 98 ? -23.429 4.319 3.476 1.00 82.88 98 ASP A C 1
ATOM 716 O O . ASP A 1 98 ? -24.082 3.703 4.314 1.00 82.88 98 ASP A O 1
ATOM 720 N N . GLY A 1 99 ? -23.170 5.622 3.610 1.00 80.81 99 GLY A N 1
ATOM 721 C CA . GLY A 1 99 ? -23.711 6.455 4.685 1.00 80.81 99 GLY A CA 1
ATOM 722 C C . GLY A 1 99 ? -22.992 6.357 6.033 1.00 80.81 99 GLY A C 1
ATOM 723 O O . GLY A 1 99 ? -23.290 7.171 6.902 1.00 80.81 99 GLY A O 1
ATOM 724 N N . ASN A 1 100 ? -22.035 5.439 6.202 1.00 86.94 100 ASN A N 1
ATOM 725 C CA . ASN A 1 100 ? -21.297 5.272 7.465 1.00 86.94 100 ASN A CA 1
ATOM 726 C C . ASN A 1 100 ? -19.848 5.777 7.408 1.00 86.94 100 ASN A C 1
ATOM 728 O O . ASN A 1 100 ? -19.178 5.834 8.438 1.00 86.94 100 ASN A O 1
ATOM 732 N N . LEU A 1 101 ? -19.340 6.138 6.226 1.00 91.69 101 LEU A N 1
ATOM 733 C CA . LEU A 1 101 ? -17.984 6.659 6.099 1.00 91.69 101 LEU A CA 1
ATOM 734 C C . LEU A 1 101 ? -17.890 8.135 6.480 1.00 91.69 101 LEU A C 1
ATOM 736 O O . LEU A 1 101 ? -18.676 8.978 6.041 1.00 91.69 101 LEU A O 1
ATOM 740 N N . VAL A 1 102 ? -16.817 8.457 7.194 1.00 92.00 102 VAL A N 1
ATOM 741 C CA . VAL A 1 102 ? -16.385 9.822 7.479 1.00 92.00 102 VAL A CA 1
ATOM 742 C C . VAL A 1 102 ? -14.947 10.025 7.017 1.00 92.00 102 VAL A C 1
ATOM 744 O O . VAL A 1 102 ? -14.162 9.083 6.929 1.00 92.00 102 VAL A O 1
ATOM 747 N N . LYS A 1 103 ? -14.596 11.270 6.708 1.00 91.44 103 LYS A N 1
ATOM 748 C CA . LYS A 1 103 ? -13.240 11.689 6.360 1.00 91.44 103 LYS A CA 1
ATOM 749 C C . LYS A 1 103 ? -12.825 12.890 7.193 1.00 91.44 103 LYS A C 1
ATOM 751 O O . LYS A 1 103 ? -13.643 13.760 7.499 1.00 91.44 103 LYS A O 1
ATOM 756 N N . LEU A 1 104 ? -11.543 12.948 7.535 1.00 89.81 104 LEU A N 1
ATOM 757 C CA . LEU A 1 104 ? -10.970 14.102 8.211 1.00 89.81 104 LEU A CA 1
ATOM 758 C C . LEU A 1 104 ? -10.881 15.278 7.231 1.00 89.81 104 LEU A C 1
ATOM 760 O O . LEU A 1 104 ? -10.168 15.216 6.233 1.00 89.81 104 LEU A O 1
ATOM 764 N N . ASP A 1 105 ? -11.589 16.360 7.538 1.00 87.69 105 ASP A N 1
ATOM 765 C CA . ASP A 1 105 ? -11.502 17.637 6.836 1.00 87.69 105 ASP A CA 1
ATOM 766 C C . ASP A 1 105 ? -10.997 18.709 7.812 1.00 87.69 105 ASP A C 1
ATOM 768 O O . ASP A 1 105 ? -11.711 19.212 8.692 1.00 87.69 105 ASP A O 1
ATOM 772 N N . GLY A 1 106 ? -9.702 19.002 7.704 1.00 88.69 106 GLY A N 1
ATOM 773 C CA . GLY A 1 106 ? -8.984 19.846 8.649 1.00 88.69 106 GLY A CA 1
ATOM 774 C C . GLY A 1 106 ? -8.873 19.185 10.024 1.00 88.69 106 GLY A C 1
ATOM 775 O O . GLY A 1 106 ? -8.016 18.335 10.238 1.00 88.69 106 GLY A O 1
ATOM 776 N N . LYS A 1 107 ? -9.711 19.614 10.974 1.00 87.19 107 LYS A N 1
ATOM 777 C CA . LYS A 1 107 ? -9.716 19.129 12.372 1.00 87.19 107 LYS A CA 1
ATOM 778 C C . LYS A 1 107 ? -11.018 18.431 12.772 1.00 87.19 107 LYS A C 1
ATOM 780 O O . LYS A 1 107 ? -11.260 18.249 13.959 1.00 87.19 107 LYS A O 1
ATOM 785 N N . LYS A 1 108 ? -11.904 18.151 11.817 1.00 89.19 108 LYS A N 1
ATOM 786 C CA . LYS A 1 108 ? -13.218 17.557 12.084 1.00 89.19 108 LYS A CA 1
ATOM 787 C C . LYS A 1 108 ? -13.495 16.438 11.099 1.00 89.19 108 LYS A C 1
ATOM 789 O O . LYS A 1 108 ? -13.123 16.545 9.932 1.00 89.19 108 LYS A O 1
ATOM 794 N N . LEU A 1 109 ? -14.193 15.413 11.563 1.00 90.56 109 LEU A N 1
ATOM 795 C CA . LEU A 1 109 ? -14.746 14.383 10.699 1.00 90.56 109 LEU A CA 1
ATOM 796 C C . LEU A 1 109 ? -16.003 14.916 10.003 1.00 90.56 109 LEU A C 1
ATOM 798 O O . LEU A 1 109 ? -16.823 15.611 10.608 1.00 90.56 109 LEU A O 1
ATOM 802 N N . LYS A 1 110 ? -16.125 14.633 8.708 1.00 91.62 110 LYS A N 1
ATOM 803 C CA . LYS A 1 110 ? -17.296 14.943 7.882 1.00 91.62 110 LYS A CA 1
ATOM 804 C C . LYS A 1 110 ? -17.707 13.712 7.097 1.00 91.62 110 LYS A C 1
ATOM 806 O O . LYS A 1 110 ? -16.846 12.913 6.743 1.00 91.62 110 LYS A O 1
ATOM 811 N N . ASP A 1 111 ? -18.986 13.618 6.756 1.00 91.62 111 ASP A N 1
ATOM 812 C CA . ASP A 1 111 ? -19.500 12.548 5.901 1.00 91.62 111 ASP A CA 1
ATOM 813 C C . ASP A 1 111 ? -18.683 12.421 4.607 1.00 91.62 111 ASP A C 1
ATOM 815 O O . ASP A 1 111 ? -18.452 13.401 3.885 1.00 91.62 111 ASP A O 1
ATOM 819 N N . CYS A 1 112 ? -18.277 11.196 4.292 1.00 88.94 112 CYS A N 1
ATOM 820 C CA . CYS A 1 112 ? -17.619 10.849 3.043 1.00 88.94 112 CYS A CA 1
ATOM 821 C C . CYS A 1 112 ? -18.681 10.411 2.025 1.00 88.94 112 CYS A C 1
ATOM 823 O O . CYS A 1 112 ? -19.121 9.265 2.014 1.00 88.94 112 CYS A O 1
ATOM 825 N N . LYS A 1 113 ? -19.132 11.353 1.188 1.00 85.31 113 LYS A N 1
ATOM 826 C CA . LYS A 1 113 ? -20.149 11.111 0.139 1.00 85.31 113 LYS A CA 1
ATOM 827 C C . LYS A 1 113 ? -19.545 10.876 -1.243 1.00 85.31 113 LYS A C 1
ATOM 829 O O . LYS A 1 113 ? -20.244 10.477 -2.165 1.00 85.31 113 LYS A O 1
ATOM 834 N N . ASP A 1 114 ? -18.261 11.166 -1.382 1.00 83.62 114 ASP A N 1
ATOM 835 C CA . ASP A 1 114 ? -17.463 11.071 -2.600 1.00 83.62 114 ASP A CA 1
ATOM 836 C C . ASP A 1 114 ? -16.646 9.775 -2.660 1.00 83.62 114 ASP A C 1
ATOM 838 O O . ASP A 1 114 ? -15.668 9.690 -3.400 1.00 83.62 114 ASP A O 1
ATOM 842 N N . PHE A 1 115 ? -17.041 8.760 -1.887 1.00 85.38 115 PHE A N 1
ATOM 843 C CA . PHE A 1 115 ? -16.382 7.468 -1.920 1.00 85.38 115 PHE A CA 1
ATOM 844 C C . PHE A 1 115 ? -16.613 6.773 -3.271 1.00 85.38 115 PHE A C 1
ATOM 846 O O . PHE A 1 115 ? -17.743 6.442 -3.634 1.00 85.38 115 PHE A O 1
ATOM 853 N N . ALA A 1 116 ? -15.533 6.576 -4.031 1.00 79.94 116 ALA A N 1
ATOM 854 C CA . ALA A 1 116 ? -15.589 5.955 -5.345 1.00 79.94 116 ALA A CA 1
ATOM 855 C C . ALA A 1 116 ? -15.776 4.437 -5.216 1.00 79.94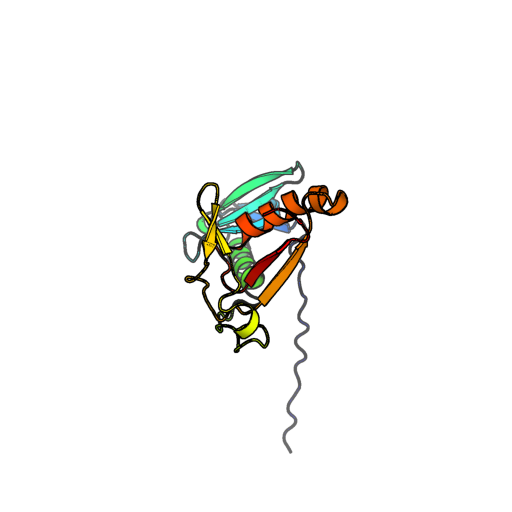 116 ALA A C 1
ATOM 857 O O . ALA A 1 116 ? -14.940 3.742 -4.644 1.00 79.94 116 ALA A O 1
ATOM 858 N N . LYS A 1 117 ? -16.874 3.938 -5.785 1.00 80.31 117 LYS A N 1
ATOM 859 C CA . LYS A 1 117 ? -17.211 2.517 -5.906 1.00 80.31 117 LYS A CA 1
ATOM 860 C C . LYS A 1 117 ? -17.478 2.166 -7.377 1.00 80.31 117 LYS A C 1
ATOM 862 O O . LYS A 1 117 ? -17.889 3.052 -8.131 1.00 80.31 117 LYS A O 1
ATOM 867 N N . PRO A 1 118 ? -17.324 0.895 -7.782 1.00 69.88 118 PRO A N 1
ATOM 868 C CA . PRO A 1 118 ? -16.853 -0.226 -6.971 1.00 69.88 118 PRO A CA 1
ATOM 869 C C . PRO A 1 118 ? -15.325 -0.334 -6.964 1.00 69.88 118 PRO A C 1
ATOM 871 O O . PRO A 1 118 ? -14.659 -0.214 -7.994 1.00 69.88 118 PRO A O 1
ATOM 874 N N . THR A 1 119 ? -14.777 -0.599 -5.783 1.00 81.88 119 THR A N 1
ATOM 875 C CA . THR A 1 119 ? -13.350 -0.868 -5.600 1.00 81.88 119 THR A CA 1
ATOM 876 C C . THR A 1 119 ? -13.122 -2.371 -5.676 1.00 81.88 119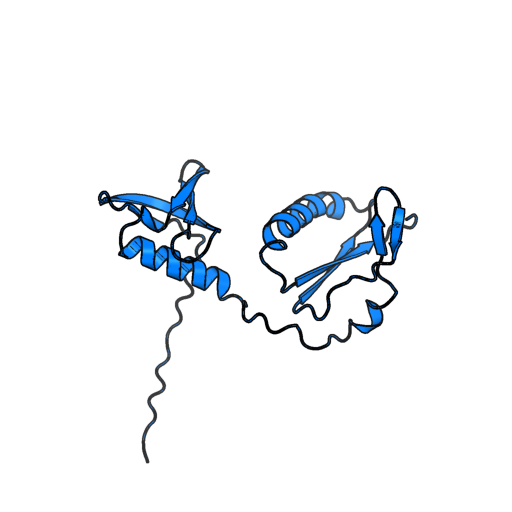 THR A C 1
ATOM 878 O O . THR A 1 119 ? -13.886 -3.142 -5.100 1.00 81.88 119 THR A O 1
ATOM 881 N N . LYS A 1 120 ? -12.070 -2.812 -6.371 1.00 86.44 120 LYS A N 1
ATOM 882 C CA . LYS A 1 120 ? -11.780 -4.245 -6.539 1.00 86.44 120 LYS A CA 1
ATOM 883 C C . LYS A 1 120 ? -11.397 -4.921 -5.217 1.00 86.44 120 LYS A C 1
ATOM 885 O O . LYS A 1 120 ? -11.832 -6.039 -4.958 1.00 86.44 120 LYS A O 1
ATOM 890 N N . TYR A 1 121 ? -10.664 -4.222 -4.351 1.00 88.56 121 TYR A N 1
ATOM 891 C CA . TYR A 1 121 ? -10.263 -4.699 -3.029 1.00 88.56 121 TYR A CA 1
ATOM 892 C C . TYR A 1 121 ? -10.579 -3.692 -1.918 1.00 88.56 121 TYR A C 1
ATOM 894 O O . TYR A 1 121 ? -10.107 -2.557 -1.929 1.00 88.56 121 TYR A O 1
ATOM 902 N N . TYR A 1 122 ? -11.309 -4.138 -0.898 1.00 90.69 122 TYR A N 1
ATOM 903 C CA . TYR A 1 122 ? -11.480 -3.397 0.352 1.00 90.69 122 TYR A CA 1
ATOM 904 C C . TYR A 1 122 ? -10.512 -3.926 1.409 1.00 90.69 122 TYR A C 1
ATOM 906 O O . TYR A 1 122 ? -10.522 -5.116 1.726 1.00 90.69 122 TYR A O 1
ATOM 914 N N . ILE A 1 123 ? -9.695 -3.043 1.978 1.00 93.31 123 ILE A N 1
ATOM 915 C CA . ILE A 1 123 ? -8.796 -3.355 3.091 1.00 93.31 123 ILE A CA 1
ATOM 916 C C . ILE A 1 123 ? -9.359 -2.700 4.346 1.00 93.31 123 ILE A C 1
ATOM 918 O O . ILE A 1 123 ? -9.260 -1.489 4.522 1.00 93.31 123 ILE A O 1
ATOM 922 N N . PHE A 1 124 ? -9.934 -3.502 5.235 1.00 94.00 124 PHE A N 1
ATOM 923 C CA . PHE A 1 124 ? -10.419 -3.023 6.526 1.00 94.00 124 PHE A CA 1
ATOM 924 C C . PHE A 1 124 ? -9.290 -3.047 7.554 1.00 94.00 124 PHE A C 1
ATOM 926 O O . PHE A 1 124 ? -8.789 -4.115 7.913 1.00 94.00 124 PHE A O 1
ATOM 933 N N . TYR A 1 125 ? -8.890 -1.872 8.031 1.00 96.12 125 TYR A N 1
ATOM 934 C CA . TYR A 1 125 ? -7.829 -1.725 9.020 1.00 96.12 125 TYR A CA 1
ATOM 935 C C . TYR A 1 125 ? -8.405 -1.371 10.390 1.00 96.12 125 TYR A C 1
ATOM 937 O O . TYR A 1 125 ? -8.792 -0.231 10.640 1.00 96.12 125 TYR A O 1
ATOM 945 N N . TYR A 1 126 ? -8.434 -2.362 11.280 1.00 95.44 126 TYR A N 1
ATOM 946 C CA . TYR A 1 126 ? -8.867 -2.198 12.665 1.00 95.44 126 TYR A CA 1
ATOM 947 C C . TYR A 1 126 ? -7.717 -1.666 13.521 1.00 95.44 126 TYR A C 1
ATOM 949 O O . TYR A 1 126 ? -6.647 -2.275 13.573 1.00 95.44 126 TYR A O 1
ATOM 957 N N . THR A 1 127 ? -7.932 -0.546 14.207 1.00 95.25 127 THR A N 1
ATOM 958 C CA . THR A 1 127 ? -6.903 0.092 15.039 1.00 95.25 127 THR A CA 1
ATOM 959 C C . THR A 1 127 ? -7.508 0.861 16.209 1.00 95.25 127 THR A C 1
ATOM 961 O O . THR A 1 127 ? -8.719 1.033 16.302 1.00 95.25 127 THR A O 1
ATOM 964 N N . ALA A 1 128 ? -6.646 1.338 17.098 1.00 94.88 128 ALA A N 1
ATOM 965 C CA . ALA A 1 128 ? -6.965 2.332 18.109 1.00 94.88 128 ALA A CA 1
ATOM 966 C C . ALA A 1 128 ? -5.731 3.175 18.427 1.00 94.88 128 ALA A C 1
ATOM 968 O O . ALA A 1 128 ? -4.600 2.675 18.395 1.00 94.88 128 ALA A O 1
ATOM 969 N N . SER A 1 129 ? -5.942 4.428 18.813 1.00 91.12 129 SER A N 1
ATOM 970 C CA . SER A 1 129 ? -4.891 5.342 19.248 1.00 91.12 129 SER A CA 1
ATOM 971 C C . SER A 1 129 ? -4.162 4.827 20.483 1.00 91.12 129 SER A C 1
ATOM 973 O O . SER A 1 129 ? -2.972 5.073 20.620 1.00 91.12 129 SER A O 1
ATOM 975 N N . TRP A 1 130 ? -4.817 4.050 21.348 1.00 92.56 130 TRP A N 1
ATOM 976 C CA . TRP A 1 130 ? -4.222 3.436 22.540 1.00 92.56 130 TRP A CA 1
ATOM 977 C C . TRP A 1 130 ? -3.534 2.082 22.269 1.00 92.56 130 TRP A C 1
ATOM 979 O O . TRP A 1 130 ? -2.897 1.518 23.162 1.00 92.56 130 TRP A O 1
ATOM 989 N N . CYS A 1 131 ? -3.622 1.542 21.048 1.00 93.50 131 CYS A N 1
ATOM 990 C CA . CYS A 1 131 ? -3.028 0.254 20.685 1.00 93.50 131 CYS A CA 1
ATOM 991 C C . CYS A 1 131 ? -1.533 0.398 20.342 1.00 93.50 131 CYS A C 1
ATOM 993 O O . CYS A 1 131 ? -1.169 0.801 19.238 1.00 93.50 131 CYS A O 1
ATOM 995 N N . GLY A 1 132 ? -0.648 -0.008 21.259 1.00 94.00 132 GLY A N 1
ATOM 996 C CA . GLY A 1 132 ? 0.811 0.068 21.074 1.00 94.00 132 GLY A CA 1
ATOM 997 C C . GLY A 1 132 ? 1.341 -0.582 19.780 1.00 94.00 132 GLY A C 1
ATOM 998 O O . GLY A 1 132 ? 2.029 0.089 19.012 1.00 94.00 132 GLY A O 1
ATOM 999 N N . PRO A 1 133 ? 1.009 -1.851 19.472 1.00 95.62 133 PRO A N 1
ATOM 1000 C CA . PRO A 1 133 ? 1.414 -2.478 18.209 1.00 95.62 133 PRO A CA 1
ATOM 1001 C C . PRO A 1 133 ? 0.878 -1.744 16.970 1.00 95.62 133 PRO A C 1
ATOM 1003 O O . PRO A 1 133 ? 1.589 -1.590 15.978 1.00 95.62 133 PRO A O 1
ATOM 1006 N N . CYS A 1 134 ? -0.352 -1.228 17.040 1.00 95.12 134 CYS A N 1
ATOM 1007 C CA . CYS A 1 134 ? -0.963 -0.477 15.950 1.00 95.12 134 CYS A CA 1
ATOM 1008 C C . CYS A 1 134 ? -0.231 0.851 15.711 1.00 95.12 134 CYS A C 1
ATOM 1010 O O . CYS A 1 134 ? 0.041 1.199 14.563 1.00 95.12 134 CYS A O 1
ATOM 1012 N N . GLN A 1 135 ? 0.171 1.564 16.770 1.00 95.25 135 GLN A N 1
ATOM 1013 C CA . GLN A 1 135 ? 0.997 2.773 16.654 1.00 95.25 135 GLN A CA 1
ATOM 1014 C C . GLN A 1 135 ? 2.339 2.497 15.957 1.00 95.25 135 GLN A C 1
ATOM 1016 O O . GLN A 1 135 ? 2.835 3.354 15.231 1.00 95.25 135 GLN A O 1
ATOM 1021 N N . GLN A 1 136 ? 2.921 1.307 16.144 1.00 96.38 136 GLN A N 1
ATOM 1022 C CA . GLN A 1 136 ? 4.171 0.919 15.476 1.00 96.38 136 GLN A CA 1
ATOM 1023 C C . GLN A 1 136 ? 3.963 0.566 13.997 1.00 96.38 136 GLN A C 1
ATOM 1025 O O . GLN A 1 136 ? 4.805 0.890 13.159 1.00 96.38 136 GLN A O 1
ATOM 1030 N N . PHE A 1 137 ? 2.848 -0.085 13.660 1.00 96.75 137 PHE A N 1
ATOM 1031 C CA . PHE A 1 137 ? 2.553 -0.524 12.294 1.00 96.75 137 PHE A CA 1
ATOM 1032 C C . PHE A 1 137 ? 2.001 0.594 11.400 1.00 96.75 137 PHE A C 1
ATOM 1034 O O . PHE A 1 137 ? 2.414 0.723 10.245 1.00 96.75 137 PHE A O 1
ATOM 1041 N N . THR A 1 138 ? 1.109 1.432 11.939 1.00 96.50 138 THR A N 1
ATOM 1042 C CA . THR A 1 138 ? 0.382 2.473 11.190 1.00 96.50 138 THR A CA 1
ATOM 1043 C C . THR A 1 138 ? 1.295 3.365 10.335 1.00 96.50 138 THR A C 1
ATOM 1045 O O . THR A 1 138 ? 0.953 3.589 9.175 1.00 96.50 138 THR A O 1
ATOM 1048 N N . PRO A 1 139 ? 2.480 3.823 10.795 1.00 96.94 139 PRO A N 1
ATOM 1049 C CA . PRO A 1 139 ? 3.384 4.617 9.958 1.00 96.94 139 PRO A CA 1
ATOM 1050 C C . PRO A 1 139 ? 3.826 3.908 8.669 1.00 96.94 139 PRO A C 1
ATOM 1052 O O . PRO A 1 139 ? 3.921 4.538 7.616 1.00 96.94 139 PRO A O 1
ATOM 1055 N N . SER A 1 140 ? 4.064 2.595 8.731 1.00 96.06 140 SER A N 1
ATOM 1056 C CA . SER A 1 140 ? 4.445 1.798 7.557 1.00 96.06 140 SER A CA 1
ATOM 1057 C C . SER A 1 140 ? 3.271 1.629 6.594 1.00 96.06 140 SER A C 1
ATOM 1059 O O . SER A 1 140 ? 3.451 1.732 5.382 1.00 96.06 140 SER A O 1
ATOM 1061 N N . LEU A 1 141 ? 2.063 1.439 7.131 1.00 95.75 141 LEU A N 1
ATOM 1062 C CA . LEU A 1 141 ? 0.834 1.346 6.343 1.00 95.75 141 LEU A CA 1
ATOM 1063 C C . LEU A 1 141 ? 0.517 2.661 5.618 1.00 95.75 141 LEU A C 1
ATOM 1065 O O . LEU A 1 141 ? 0.208 2.648 4.429 1.00 95.75 141 LEU A O 1
ATOM 1069 N N . VAL A 1 142 ? 0.664 3.799 6.303 1.00 95.31 142 VAL A N 1
ATOM 1070 C CA . VAL A 1 142 ? 0.503 5.138 5.708 1.00 95.31 142 VAL A CA 1
ATOM 1071 C C . VAL A 1 142 ? 1.501 5.348 4.574 1.00 95.31 142 VAL A C 1
ATOM 1073 O O . VAL A 1 142 ? 1.130 5.836 3.507 1.00 95.31 142 VAL A O 1
ATOM 1076 N N . LYS A 1 143 ? 2.763 4.954 4.776 1.00 93.56 143 LYS A N 1
ATOM 1077 C CA . LYS A 1 143 ? 3.784 5.028 3.729 1.00 93.56 143 LYS A CA 1
ATOM 1078 C C . LYS A 1 143 ? 3.384 4.199 2.505 1.00 93.56 143 LYS A C 1
ATOM 1080 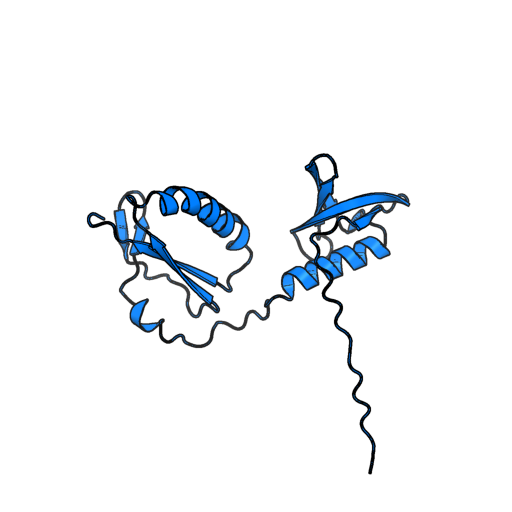O O . LYS A 1 143 ? 3.371 4.735 1.402 1.00 93.56 143 LYS A O 1
ATOM 1085 N N . PHE A 1 144 ? 3.010 2.937 2.710 1.00 94.69 144 PHE A N 1
ATOM 1086 C CA . PHE A 1 144 ? 2.558 2.049 1.638 1.00 94.69 144 PHE A CA 1
ATOM 1087 C C . PHE A 1 144 ? 1.374 2.639 0.860 1.00 94.69 144 PHE A C 1
ATOM 1089 O O . PHE A 1 144 ? 1.404 2.673 -0.370 1.00 94.69 144 PHE A O 1
ATOM 1096 N N . TYR A 1 145 ? 0.358 3.143 1.567 1.00 93.88 145 TYR A N 1
ATOM 1097 C CA . TYR A 1 145 ? -0.826 3.736 0.947 1.00 93.88 145 TYR A CA 1
ATOM 1098 C C . TYR A 1 145 ? -0.454 4.943 0.078 1.00 93.88 145 TYR A C 1
ATOM 1100 O O . TYR A 1 145 ? -0.820 4.990 -1.093 1.00 93.88 145 TYR A O 1
ATOM 1108 N N . ASN A 1 146 ? 0.343 5.874 0.609 1.00 91.12 146 ASN A N 1
ATOM 1109 C CA . ASN A 1 146 ? 0.760 7.078 -0.116 1.00 91.12 146 ASN A CA 1
ATOM 1110 C C . ASN A 1 146 ? 1.643 6.776 -1.337 1.00 91.12 146 ASN A C 1
ATOM 1112 O O . ASN A 1 146 ? 1.606 7.519 -2.314 1.00 91.12 146 ASN A O 1
ATOM 1116 N N . GLU A 1 147 ? 2.446 5.712 -1.289 1.00 89.00 147 GLU A N 1
ATOM 1117 C CA . GLU A 1 147 ? 3.304 5.297 -2.406 1.00 89.00 147 GLU A CA 1
ATOM 1118 C C . GLU A 1 147 ? 2.526 4.541 -3.494 1.00 89.00 147 GLU A C 1
ATOM 1120 O O . GLU A 1 147 ? 2.865 4.650 -4.674 1.00 89.00 147 GLU A O 1
ATOM 1125 N N . THR A 1 148 ? 1.477 3.805 -3.115 1.00 87.56 148 THR A N 1
ATOM 1126 C CA . THR A 1 148 ? 0.784 2.861 -4.009 1.00 87.56 148 THR A CA 1
ATOM 1127 C C . THR A 1 148 ? -0.513 3.432 -4.580 1.00 87.56 148 THR A C 1
ATOM 1129 O O . THR A 1 148 ? -0.743 3.336 -5.785 1.00 87.56 148 THR A O 1
ATOM 1132 N N . LYS A 1 149 ? -1.349 4.071 -3.752 1.00 87.25 149 LYS A N 1
ATOM 1133 C CA . LYS A 1 149 ? -2.682 4.563 -4.142 1.00 87.25 149 LYS A CA 1
ATOM 1134 C C . LYS A 1 149 ? -2.676 5.506 -5.358 1.00 87.25 149 LYS A C 1
ATOM 1136 O O . LYS A 1 149 ? -3.555 5.343 -6.197 1.00 87.25 149 LYS A O 1
ATOM 1141 N N . PRO A 1 150 ? -1.714 6.440 -5.537 1.00 87.00 150 PRO A N 1
ATOM 1142 C CA . PRO A 1 150 ? -1.720 7.345 -6.694 1.00 87.00 150 PRO A CA 1
ATOM 1143 C C . PRO A 1 150 ? -1.651 6.648 -8.058 1.00 87.00 150 PRO A C 1
ATOM 1145 O O . PRO A 1 150 ? -2.104 7.218 -9.045 1.00 87.00 150 PRO A O 1
ATOM 1148 N N . ASN A 1 151 ? -1.084 5.439 -8.112 1.00 81.62 151 ASN A N 1
ATOM 1149 C CA . ASN A 1 151 ? -0.917 4.667 -9.345 1.00 81.62 151 ASN A CA 1
ATOM 1150 C C . ASN A 1 151 ? -1.769 3.387 -9.355 1.00 81.62 151 ASN A C 1
ATOM 1152 O O . ASN A 1 151 ? -1.644 2.589 -10.275 1.00 81.62 151 ASN A O 1
ATOM 1156 N N . ASN A 1 152 ? -2.600 3.159 -8.332 1.00 80.50 152 ASN A N 1
ATOM 1157 C CA . ASN A 1 152 ? -3.385 1.939 -8.189 1.00 80.50 152 ASN A CA 1
ATOM 1158 C C . ASN A 1 152 ? -4.759 2.252 -7.584 1.00 80.50 152 ASN A C 1
ATOM 1160 O O . ASN A 1 152 ? -4.911 2.426 -6.374 1.00 80.50 152 ASN A O 1
ATOM 1164 N N . ASN A 1 153 ? -5.772 2.270 -8.449 1.00 82.94 153 ASN A N 1
ATOM 1165 C CA . ASN A 1 153 ? -7.163 2.503 -8.064 1.00 82.94 153 ASN A CA 1
ATOM 1166 C C . ASN A 1 153 ? -7.926 1.208 -7.736 1.00 82.94 153 ASN A C 1
ATOM 1168 O O . ASN A 1 153 ? -9.126 1.262 -7.475 1.00 82.94 153 ASN A O 1
ATOM 1172 N N . ASN A 1 154 ? -7.257 0.052 -7.725 1.00 86.38 154 ASN A N 1
ATOM 1173 C CA . ASN A 1 154 ? -7.912 -1.240 -7.524 1.00 86.38 154 ASN A CA 1
ATOM 1174 C C . ASN A 1 154 ? -8.269 -1.491 -6.055 1.00 86.38 154 ASN A C 1
ATOM 1176 O O . ASN A 1 154 ? -9.114 -2.334 -5.778 1.00 86.38 154 ASN A O 1
ATOM 1180 N N . PHE A 1 155 ? -7.671 -0.782 -5.098 1.00 89.94 155 PHE A N 1
ATOM 1181 C CA . PHE A 1 155 ? -7.970 -0.991 -3.682 1.00 89.94 155 PHE A CA 1
ATOM 1182 C C . PHE A 1 155 ? -8.295 0.299 -2.939 1.00 89.94 155 PHE A C 1
ATOM 1184 O O . PHE A 1 155 ? -7.875 1.388 -3.328 1.00 89.94 155 PHE A O 1
ATOM 1191 N N . GLU A 1 156 ? -9.011 0.163 -1.828 1.00 91.81 156 GLU A N 1
ATOM 1192 C CA . GLU A 1 156 ? -9.221 1.223 -0.851 1.00 91.81 156 GLU A CA 1
ATOM 1193 C C . GLU A 1 156 ? -8.996 0.696 0.561 1.00 91.81 156 GLU A C 1
ATOM 1195 O O . GLU A 1 156 ? -9.372 -0.433 0.885 1.00 91.81 156 GLU A O 1
ATOM 1200 N N . LEU A 1 157 ? -8.400 1.538 1.403 1.00 93.12 157 LEU A N 1
ATOM 1201 C CA . LEU A 1 157 ? -8.219 1.272 2.820 1.00 93.12 157 LEU A CA 1
ATOM 1202 C C . LEU A 1 157 ? -9.305 1.980 3.633 1.00 93.12 157 LEU A C 1
ATOM 1204 O O . LEU A 1 157 ? -9.409 3.203 3.624 1.00 93.12 157 LEU A O 1
ATOM 1208 N N . ILE A 1 158 ? -10.085 1.198 4.375 1.00 93.06 158 ILE A N 1
ATOM 1209 C CA . ILE A 1 158 ? -11.128 1.680 5.279 1.00 93.06 158 ILE A CA 1
ATOM 1210 C C . ILE A 1 158 ? -10.640 1.511 6.716 1.00 93.06 158 ILE A C 1
ATOM 1212 O O . ILE A 1 158 ? -10.416 0.395 7.188 1.00 93.06 158 ILE A O 1
ATOM 1216 N N . LEU A 1 159 ? -10.466 2.635 7.406 1.00 94.06 159 LEU A N 1
ATOM 1217 C CA . LEU A 1 159 ? -10.093 2.670 8.815 1.00 94.06 159 LEU A CA 1
ATOM 1218 C C . LEU A 1 159 ? -11.298 2.315 9.692 1.00 94.06 159 LEU A C 1
ATOM 1220 O O . LEU A 1 159 ? -12.367 2.901 9.537 1.00 94.06 159 LEU A O 1
ATOM 1224 N N . ILE A 1 160 ? -11.104 1.406 10.644 1.00 93.62 160 ILE A N 1
ATOM 1225 C CA . ILE A 1 160 ? -12.085 1.078 11.679 1.00 93.62 160 ILE A CA 1
ATOM 1226 C C . ILE A 1 160 ? -11.429 1.326 13.036 1.00 93.62 160 ILE A C 1
ATOM 1228 O O . ILE A 1 160 ? -10.616 0.532 13.515 1.00 93.62 160 ILE A O 1
ATOM 1232 N N . SER A 1 161 ? -11.763 2.466 13.629 1.00 92.75 161 SER A N 1
ATOM 1233 C CA . SER A 1 161 ? -11.242 2.887 14.925 1.00 92.75 161 SER A CA 1
ATOM 1234 C C . SER A 1 161 ? -12.006 2.223 16.074 1.00 92.75 161 SER A C 1
ATOM 1236 O O . SER A 1 161 ? -13.226 2.083 16.029 1.00 92.75 161 SER A O 1
ATOM 1238 N N . SER A 1 162 ? -11.276 1.795 17.104 1.00 94.31 162 SER A N 1
ATOM 1239 C CA . SER A 1 162 ? -11.807 1.393 18.416 1.00 94.31 162 SER A CA 1
ATOM 1240 C C . SER A 1 162 ? -11.534 2.453 19.489 1.00 94.31 162 SER A C 1
ATOM 1242 O O . SER A 1 162 ? -11.608 2.158 20.687 1.00 94.31 162 SER A O 1
ATOM 1244 N N . ASP A 1 163 ? -11.162 3.668 19.084 1.00 90.44 163 ASP A N 1
ATOM 1245 C CA . ASP A 1 163 ? -11.148 4.805 19.994 1.00 90.44 163 ASP A CA 1
ATOM 1246 C C . ASP A 1 163 ? -12.581 5.146 20.417 1.00 90.44 163 ASP A C 1
ATOM 1248 O O . ASP A 1 163 ? -13.533 5.019 19.649 1.00 90.44 163 ASP A O 1
ATOM 1252 N N . GLN A 1 164 ? -12.744 5.496 21.691 1.00 84.06 164 GLN A N 1
ATOM 1253 C CA . GLN A 1 164 ? -14.055 5.829 22.260 1.00 84.06 164 GLN A CA 1
ATOM 1254 C C . GLN A 1 164 ? -14.417 7.301 22.040 1.00 84.06 164 GLN A C 1
ATOM 1256 O O . GLN A 1 164 ? -15.591 7.658 22.131 1.00 84.06 164 GLN A O 1
ATOM 1261 N N . ASP A 1 165 ? -13.411 8.114 21.715 1.00 75.62 165 ASP A N 1
ATOM 1262 C CA . ASP A 1 165 ? -13.519 9.542 21.485 1.00 75.62 165 ASP A CA 1
ATOM 1263 C C . ASP A 1 165 ? -13.015 9.833 20.062 1.00 75.62 165 ASP A C 1
ATOM 1265 O O . ASP A 1 165 ? -11.848 9.582 19.753 1.00 75.62 165 ASP A O 1
ATOM 1269 N N . GLU A 1 166 ? -13.900 10.354 19.212 1.00 58.38 166 GLU A N 1
ATOM 1270 C CA . GLU A 1 166 ? -13.631 10.800 17.833 1.00 58.38 166 GLU A CA 1
ATOM 1271 C C . GLU A 1 166 ? -14.034 12.276 17.668 1.00 58.38 166 GLU A C 1
ATOM 1273 O O . GLU A 1 166 ? -15.117 12.664 18.173 1.00 58.38 166 GLU A O 1
#

Foldseek 3Di:
DDDDDDPPDPPPPPDLQAFDWWAFPVGDIAGWRFPAWDDDDQQIWTWTAHPVRDIDIDGLNGTDPVNSVVSVVVNVVVCPVDPPPPFADDDPCPVVLPPPDWDDDPHDTDDDPVDDDDANEEAEAEDEPPDPVCVVCVVVVVVCCVVPVVPDRNYDYDYDYPYPPD

Sequence (166 aa):
MKILLLATALLTVSSFAASDAWTSKDGRTAQLELVKTTGEGDDLAGEFRMKNGKTVKIKMADLDEASAEKLQTAAAALVKEDDTAEAGAASVFDDIIDGNLVKLDGKKLKDCKDFAKPTKYYIFYYTASWCGPCQQFTPSLVKFYNETKPNNNNFELILISSDQDE